Protein AF-A0A0Q6XC37-F1 (afdb_monomer)

Radius of gyration: 15.44 Å; Cα contacts (8 Å, |Δi|>4): 164; chains: 1; bounding box: 29×26×59 Å

Solvent-accessible surface area (backbone atoms only — not comparable to full-atom values): 5663 Å² total; per-residue (Å²): 132,85,62,91,76,63,85,48,74,41,73,77,53,80,69,43,83,47,32,35,57,6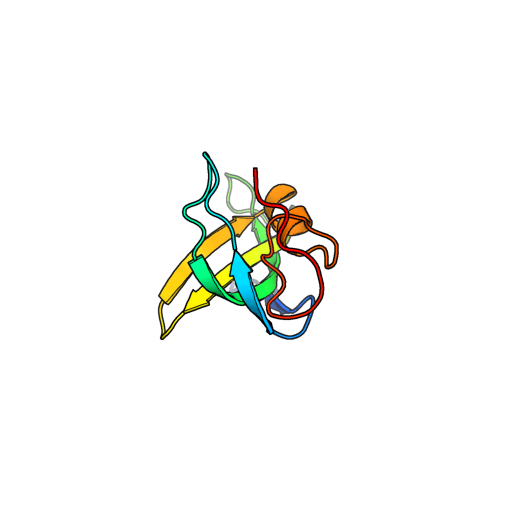4,54,101,88,42,85,38,49,67,31,32,40,40,34,31,34,33,60,31,58,49,100,85,67,48,77,76,53,72,33,33,31,25,34,33,35,41,97,94,40,80,72,43,80,40,53,47,72,63,8,43,49,68,53,40,88,86,39,85,52,56,51,67,92,80,75,82,75,93,79,84,130

Secondary structure (DSSP, 8-state):
---TTTT-EEESS--EEEEE---SS---EEEEEEEEEEEEE-TTS-EEEEEEEEEEEETTEEEEEEEHHHHHHHHSTT-TTEE-SSSS-----

Nearest PDB structures (foldseek):
  4kvh-assembly1_A-2  TM=5.257E-01  e=6.626E-01  Halomicrobium mukohataei DSM 12286
  2y8f-assembly1_A  TM=3.848E-01  e=2.183E+00  Homo sapiens
  3g8z-assembly1_A-2  TM=5.386E-01  e=7.194E+00  Xanthomonas campestris pv. campestris
  8gja-assembly1_B  TM=4.619E-01  e=9.959E+00  Alvinella pompejana

Structure (mmCIF, N/CA/C/O backbone):
data_AF-A0A0Q6XC37-F1
#
_entry.id   AF-A0A0Q6XC37-F1
#
loop_
_atom_site.group_PDB
_atom_site.id
_atom_site.type_symbol
_atom_site.label_atom_id
_atom_site.label_alt_id
_atom_site.label_comp_id
_atom_site.label_asym_id
_atom_site.label_entity_id
_atom_site.label_seq_id
_atom_site.pdbx_PDB_ins_code
_atom_site.Cartn_x
_atom_site.Cartn_y
_atom_site.Cartn_z
_atom_site.occupancy
_at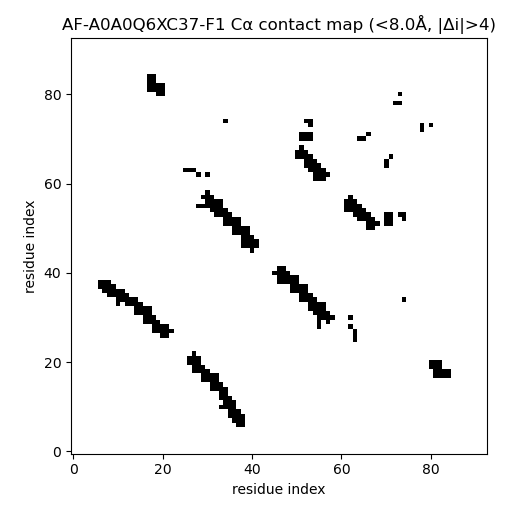om_site.B_iso_or_equiv
_atom_site.auth_seq_id
_atom_site.auth_comp_id
_atom_site.auth_asym_id
_atom_site.auth_atom_id
_atom_site.pdbx_PDB_model_num
ATOM 1 N N . MET A 1 1 ? -7.751 2.115 30.884 1.00 41.97 1 MET A N 1
ATOM 2 C CA . MET A 1 1 ? -8.407 0.957 30.243 1.00 41.97 1 MET A CA 1
ATOM 3 C C . MET A 1 1 ? -7.804 0.814 28.851 1.00 41.97 1 MET A C 1
ATOM 5 O O . MET A 1 1 ? -7.965 1.725 28.051 1.00 41.97 1 MET A O 1
ATOM 9 N N . LYS A 1 2 ? -6.979 -0.216 28.608 1.00 43.31 2 LYS A N 1
ATOM 10 C CA . LYS A 1 2 ? -6.432 -0.503 27.269 1.00 43.31 2 LYS A CA 1
ATOM 11 C C . LYS A 1 2 ? -7.593 -1.021 26.426 1.00 43.31 2 LYS A C 1
ATOM 13 O O . LYS A 1 2 ? -8.166 -2.046 26.775 1.00 43.31 2 LYS A O 1
ATOM 18 N N . ASP A 1 3 ? -7.967 -0.274 25.398 1.00 53.41 3 ASP A N 1
ATOM 19 C CA . ASP A 1 3 ? -9.055 -0.639 24.498 1.00 53.41 3 ASP A CA 1
ATOM 20 C C . ASP A 1 3 ? -8.701 -1.956 23.767 1.00 53.41 3 ASP A C 1
ATOM 22 O O . ASP A 1 3 ? -7.663 -1.998 23.096 1.00 53.41 3 ASP A O 1
ATOM 26 N N . PRO A 1 4 ? -9.488 -3.040 23.921 1.00 52.91 4 PRO A N 1
ATOM 27 C CA . PRO A 1 4 ? -9.231 -4.340 23.288 1.00 52.91 4 PRO A CA 1
ATOM 28 C C . PRO A 1 4 ? -9.301 -4.308 21.747 1.00 52.91 4 PRO A C 1
ATOM 30 O O . PRO A 1 4 ? -8.922 -5.276 21.085 1.00 52.91 4 PRO A O 1
ATOM 33 N N . GLU A 1 5 ? -9.723 -3.189 21.153 1.00 57.81 5 GLU A N 1
ATOM 34 C CA . GLU A 1 5 ? -9.649 -2.900 19.714 1.00 57.81 5 GLU A CA 1
ATOM 35 C C . GLU A 1 5 ? -8.331 -2.194 19.313 1.00 57.81 5 GLU A C 1
ATOM 37 O O . GLU A 1 5 ? -8.249 -1.527 18.277 1.00 57.81 5 GLU A O 1
ATOM 42 N N . SER A 1 6 ? -7.280 -2.296 20.138 1.00 55.91 6 SER A N 1
ATOM 43 C CA . SER A 1 6 ? -5.956 -1.729 19.864 1.00 55.91 6 SER A CA 1
ATOM 44 C C . SER A 1 6 ? -5.461 -2.115 18.464 1.00 55.91 6 SER A C 1
ATOM 46 O O . SER A 1 6 ? -5.351 -3.302 18.174 1.00 55.91 6 SER A O 1
ATOM 48 N N . ALA A 1 7 ? -5.183 -1.107 17.622 1.00 59.06 7 ALA A N 1
ATOM 49 C CA . ALA A 1 7 ? -4.576 -1.201 16.284 1.00 59.06 7 ALA A CA 1
ATOM 50 C C . ALA A 1 7 ? -4.825 -2.534 15.545 1.00 59.06 7 ALA A C 1
ATOM 52 O O . ALA A 1 7 ? -3.934 -3.374 15.434 1.00 59.06 7 ALA A O 1
ATOM 53 N N . ARG A 1 8 ? -6.042 -2.735 15.028 1.00 71.81 8 ARG A N 1
ATOM 54 C CA . ARG A 1 8 ? -6.340 -3.899 14.186 1.00 71.81 8 ARG A CA 1
ATOM 55 C C . ARG A 1 8 ? -5.876 -3.638 12.763 1.00 71.81 8 ARG A C 1
ATOM 57 O O . ARG A 1 8 ? -6.411 -2.759 12.092 1.00 71.81 8 ARG A O 1
ATOM 64 N N . VAL A 1 9 ? -4.885 -4.410 12.328 1.00 81.06 9 VAL A N 1
ATOM 65 C CA . VAL A 1 9 ? -4.412 -4.455 10.943 1.00 81.06 9 VAL A CA 1
ATOM 66 C C . VAL A 1 9 ? -4.797 -5.806 10.363 1.00 81.06 9 VAL A C 1
ATOM 68 O O . VAL A 1 9 ? -4.452 -6.847 10.921 1.00 81.06 9 VAL A O 1
ATOM 71 N N . LYS A 1 10 ? -5.503 -5.797 9.236 1.00 84.69 10 LYS A N 1
ATOM 72 C CA . LYS A 1 10 ? -5.832 -7.003 8.477 1.00 84.69 10 LYS A CA 1
ATOM 73 C C . LYS A 1 10 ? -5.341 -6.837 7.051 1.00 84.69 10 LYS A C 1
ATOM 75 O O . LYS A 1 10 ? -5.747 -5.898 6.378 1.00 84.69 10 LYS A O 1
ATOM 80 N N . LEU A 1 11 ? -4.500 -7.747 6.571 1.00 84.38 11 LEU A N 1
ATOM 81 C CA . LEU A 1 11 ? -4.139 -7.763 5.155 1.00 84.38 11 LEU A CA 1
ATOM 82 C C . LEU A 1 11 ? -5.378 -8.109 4.315 1.00 84.38 11 LEU A C 1
ATOM 84 O O . LEU A 1 11 ? -6.119 -9.038 4.637 1.00 84.38 11 LEU A O 1
ATOM 88 N N . VAL A 1 12 ? -5.613 -7.326 3.264 1.00 83.44 12 VAL A N 1
ATOM 89 C CA . VAL A 1 12 ? -6.719 -7.508 2.305 1.00 83.44 12 VAL A CA 1
ATOM 90 C C . VAL A 1 12 ? -6.290 -8.431 1.156 1.00 83.44 12 VAL A C 1
ATOM 92 O O . VAL A 1 12 ? -7.131 -9.010 0.479 1.00 83.44 12 VAL A O 1
ATOM 95 N N . GLY A 1 13 ? -4.983 -8.633 0.987 1.00 81.62 13 GLY A N 1
ATOM 96 C CA . GLY A 1 13 ? -4.394 -9.575 0.045 1.00 81.62 13 GLY A CA 1
ATOM 97 C C . GLY A 1 13 ? -2.922 -9.829 0.361 1.00 81.62 13 GLY A C 1
ATOM 98 O O . GLY A 1 13 ? -2.344 -9.196 1.249 1.00 81.62 13 GLY A O 1
ATOM 99 N N . ASN A 1 14 ? -2.317 -10.767 -0.367 1.00 87.19 14 ASN A N 1
ATOM 100 C CA . ASN A 1 14 ? -0.896 -11.061 -0.221 1.00 87.19 14 ASN A CA 1
ATOM 101 C C . ASN A 1 14 ? -0.055 -9.916 -0.802 1.00 87.19 14 ASN A C 1
ATOM 103 O O . ASN A 1 14 ? -0.388 -9.416 -1.881 1.00 87.19 14 ASN A O 1
ATOM 107 N N . PRO A 1 15 ? 1.050 -9.525 -0.144 1.00 90.00 15 PRO A N 1
ATOM 108 C CA . PRO A 1 15 ? 1.992 -8.590 -0.735 1.00 90.00 15 PRO A CA 1
ATOM 109 C C . PRO A 1 15 ? 2.512 -9.095 -2.082 1.00 90.00 15 PRO A C 1
ATOM 111 O O . PRO A 1 15 ? 2.846 -10.275 -2.213 1.00 90.00 15 PRO A O 1
ATOM 114 N N . ARG A 1 16 ? 2.626 -8.206 -3.073 1.00 88.44 16 ARG A N 1
ATOM 115 C CA . ARG A 1 16 ? 3.166 -8.555 -4.397 1.00 88.44 16 ARG A CA 1
ATOM 116 C C . ARG A 1 16 ? 4.187 -7.532 -4.895 1.00 88.44 16 ARG A C 1
ATOM 118 O O . ARG A 1 16 ? 4.043 -6.344 -4.599 1.00 88.44 16 ARG A O 1
ATOM 125 N N . PRO A 1 17 ? 5.216 -7.965 -5.643 1.00 90.25 17 PRO A N 1
ATOM 126 C CA . PRO A 1 17 ? 6.191 -7.053 -6.217 1.00 90.25 17 PRO A CA 1
ATOM 127 C C . PRO A 1 17 ? 5.559 -6.290 -7.383 1.00 90.25 17 PRO A C 1
ATOM 129 O O . PRO A 1 17 ? 4.960 -6.887 -8.276 1.00 90.25 17 PRO A O 1
ATOM 132 N N . VAL A 1 18 ? 5.698 -4.970 -7.384 1.00 90.25 18 VAL A N 1
ATOM 133 C CA . VAL A 1 18 ? 5.067 -4.070 -8.355 1.00 90.25 18 VAL A CA 1
ATOM 134 C C . VAL A 1 18 ? 5.932 -2.843 -8.610 1.00 90.25 18 VAL A C 1
ATOM 136 O O . VAL A 1 18 ? 6.787 -2.466 -7.803 1.00 90.25 18 VAL A O 1
ATOM 139 N N . VAL A 1 19 ? 5.686 -2.202 -9.748 1.00 90.31 19 VAL A N 1
ATOM 140 C CA . VAL A 1 19 ? 6.192 -0.865 -10.051 1.00 90.31 19 VAL A CA 1
ATOM 141 C C . VAL A 1 19 ? 4.988 0.035 -10.280 1.00 90.31 19 VAL A C 1
ATOM 143 O O . VAL A 1 19 ? 4.092 -0.315 -11.041 1.00 90.31 19 VAL A O 1
ATOM 146 N N . PHE A 1 20 ? 4.954 1.182 -9.615 1.00 88.62 20 PHE A N 1
ATOM 147 C CA . PHE A 1 20 ? 3.923 2.196 -9.777 1.00 88.62 20 PHE A CA 1
ATOM 148 C C . PHE A 1 20 ? 4.454 3.385 -10.566 1.00 88.62 20 PHE A C 1
ATOM 150 O O . PHE A 1 20 ? 5.551 3.886 -10.298 1.00 88.62 20 PHE A O 1
ATOM 157 N N . ALA A 1 21 ? 3.642 3.865 -11.505 1.00 86.75 21 ALA A N 1
ATOM 158 C CA . ALA A 1 21 ? 3.905 5.106 -12.214 1.00 86.75 21 ALA A CA 1
ATOM 159 C C . ALA A 1 21 ? 3.894 6.299 -11.246 1.00 86.75 21 ALA A C 1
ATOM 161 O O . ALA A 1 21 ? 3.106 6.357 -10.296 1.00 86.75 21 ALA A O 1
ATOM 162 N N . LYS A 1 22 ? 4.760 7.280 -11.510 1.00 87.56 22 LYS A N 1
ATOM 163 C CA . LYS A 1 22 ? 4.693 8.583 -10.846 1.00 87.56 22 LYS A CA 1
ATOM 164 C C . LYS A 1 22 ? 3.448 9.329 -11.329 1.00 87.56 22 LYS A C 1
ATOM 166 O O . LYS A 1 22 ? 3.148 9.329 -12.518 1.00 87.56 22 LYS A O 1
ATOM 171 N N . THR A 1 23 ? 2.753 9.997 -10.415 1.00 84.38 23 THR A N 1
ATOM 172 C CA . THR A 1 23 ? 1.614 10.878 -10.719 1.00 84.38 23 THR A CA 1
ATOM 173 C C . THR A 1 23 ? 1.871 12.275 -10.150 1.00 84.38 23 THR A C 1
ATOM 175 O O . THR A 1 23 ? 2.851 12.485 -9.434 1.00 84.38 23 THR A O 1
ATOM 178 N N . SER A 1 24 ? 0.983 13.236 -10.418 1.00 87.56 24 SER A N 1
ATOM 179 C CA . SER A 1 24 ? 1.057 14.572 -9.804 1.00 87.56 24 SER A CA 1
ATOM 180 C C . SER A 1 24 ? 0.890 14.552 -8.279 1.00 87.56 24 SER A C 1
ATOM 182 O O . SER A 1 24 ? 1.317 15.488 -7.612 1.00 87.56 24 SER 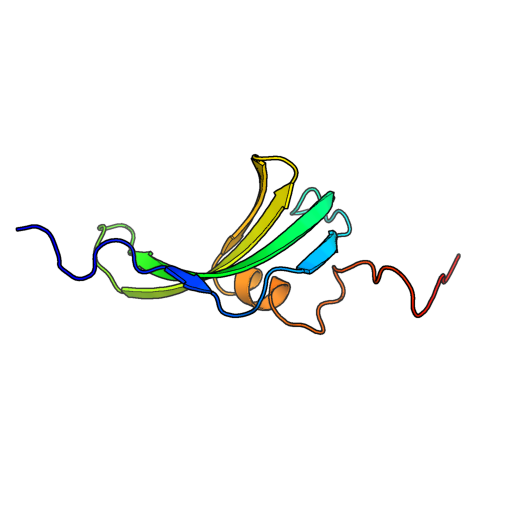A O 1
ATOM 184 N N . PHE A 1 25 ? 0.284 13.495 -7.729 1.00 84.19 25 PHE A N 1
ATOM 185 C CA . PHE A 1 25 ? -0.039 13.383 -6.302 1.00 84.19 25 PHE A CA 1
ATOM 186 C C . PHE A 1 25 ? 0.854 12.390 -5.554 1.00 84.19 25 PHE A C 1
ATOM 188 O O . PHE A 1 25 ? 0.978 12.476 -4.336 1.00 84.19 25 PHE A O 1
ATOM 195 N N . HIS A 1 26 ? 1.494 11.457 -6.266 1.00 85.69 26 HIS A N 1
ATOM 196 C CA . HIS A 1 26 ? 2.261 10.373 -5.658 1.00 85.69 26 HIS A CA 1
ATOM 197 C C . HIS A 1 26 ? 3.577 10.122 -6.402 1.00 85.69 26 HIS A C 1
ATOM 199 O O . HIS A 1 26 ? 3.591 10.108 -7.636 1.00 85.69 26 HIS A O 1
ATOM 205 N N . PRO A 1 27 ? 4.678 9.848 -5.680 1.00 86.00 27 PRO A N 1
ATOM 206 C CA . PRO A 1 27 ? 6.015 9.757 -6.267 1.00 86.00 27 PRO A CA 1
ATOM 207 C C . PRO A 1 27 ? 6.227 8.558 -7.208 1.00 86.00 27 PRO A C 1
ATOM 209 O O . PRO A 1 27 ? 7.191 8.565 -7.971 1.00 86.00 27 PRO A O 1
ATOM 212 N N . GLY A 1 28 ? 5.341 7.557 -7.202 1.00 87.44 28 GLY A N 1
ATOM 213 C CA . GLY A 1 28 ? 5.576 6.280 -7.887 1.00 87.44 28 GLY A CA 1
ATOM 214 C C . GLY A 1 28 ? 6.667 5.452 -7.198 1.00 87.44 28 GLY A C 1
ATOM 215 O O . GLY A 1 28 ? 7.051 5.736 -6.063 1.00 87.44 28 GLY A O 1
ATOM 216 N N . GLY A 1 29 ? 7.171 4.425 -7.884 1.00 90.75 29 GLY A N 1
ATOM 217 C CA . GLY A 1 29 ? 8.340 3.656 -7.447 1.00 90.75 29 GLY A CA 1
ATOM 218 C C . GLY A 1 29 ? 8.188 2.147 -7.603 1.00 90.75 29 GLY A C 1
ATOM 219 O O . GLY A 1 29 ? 7.126 1.643 -7.951 1.00 90.75 29 GLY A O 1
ATOM 220 N N . ALA A 1 30 ? 9.266 1.416 -7.327 1.00 91.50 30 ALA A N 1
ATOM 221 C CA . ALA A 1 30 ? 9.272 -0.044 -7.291 1.00 91.50 30 ALA A CA 1
ATOM 222 C C . ALA A 1 30 ? 9.304 -0.548 -5.845 1.00 91.50 30 ALA A C 1
ATOM 224 O O . ALA A 1 30 ? 9.963 0.049 -4.988 1.00 91.50 30 ALA A O 1
ATOM 225 N N . GLY A 1 31 ? 8.627 -1.662 -5.585 1.00 93.50 31 GLY A N 1
ATOM 226 C CA . GLY A 1 31 ? 8.607 -2.278 -4.267 1.00 93.50 31 GLY A CA 1
ATOM 227 C C . GLY A 1 31 ? 7.569 -3.383 -4.153 1.00 93.50 31 GLY A C 1
ATOM 228 O O . GLY A 1 31 ? 7.151 -3.980 -5.141 1.00 93.50 31 GLY A O 1
ATOM 229 N N . TRP A 1 32 ? 7.160 -3.640 -2.923 1.00 93.31 32 TRP A N 1
ATOM 230 C CA . TRP A 1 32 ? 6.069 -4.528 -2.574 1.00 93.31 32 TRP A CA 1
ATOM 231 C C . TRP A 1 32 ? 4.845 -3.689 -2.281 1.00 93.31 32 TRP A C 1
ATOM 233 O O . TRP A 1 32 ? 4.890 -2.838 -1.391 1.00 93.31 32 TRP A O 1
ATOM 243 N N . GLU A 1 33 ? 3.754 -3.919 -3.000 1.00 92.69 33 GLU A N 1
ATOM 244 C CA . GLU A 1 33 ? 2.490 -3.389 -2.518 1.00 92.69 33 GLU A CA 1
ATOM 245 C C . GLU A 1 33 ? 1.973 -4.216 -1.361 1.00 92.69 33 GLU A C 1
ATOM 247 O O . GLU A 1 33 ? 2.046 -5.446 -1.359 1.00 92.69 33 GLU A O 1
ATOM 252 N N . ILE A 1 34 ? 1.421 -3.514 -0.387 1.00 93.56 34 ILE A N 1
ATOM 253 C CA . ILE A 1 34 ? 0.779 -4.093 0.774 1.00 93.56 34 ILE A CA 1
ATOM 254 C C . ILE A 1 34 ? -0.561 -3.386 0.916 1.00 93.56 34 ILE A C 1
ATOM 256 O O . ILE A 1 34 ? -0.628 -2.173 1.113 1.00 93.56 34 ILE A O 1
ATOM 260 N N . CYS A 1 35 ? -1.626 -4.171 0.810 1.00 92.69 35 CYS A N 1
ATOM 261 C CA . CYS A 1 35 ? -2.993 -3.708 0.970 1.00 92.69 35 CYS A CA 1
ATOM 262 C C . CYS A 1 35 ? -3.537 -4.210 2.293 1.00 92.69 35 CYS A C 1
ATOM 264 O O . CYS A 1 35 ? -3.648 -5.418 2.514 1.00 92.69 35 CYS A O 1
ATOM 266 N N . ALA A 1 36 ? -3.861 -3.276 3.180 1.00 91.12 36 ALA A N 1
ATOM 267 C CA . ALA A 1 36 ? -4.335 -3.586 4.515 1.00 91.12 36 ALA A CA 1
ATOM 268 C C . ALA A 1 36 ? -5.574 -2.767 4.864 1.00 91.12 36 ALA A C 1
ATOM 270 O O . ALA A 1 36 ? -5.783 -1.673 4.357 1.00 91.12 36 ALA A O 1
ATOM 271 N N . SER A 1 37 ? -6.381 -3.302 5.765 1.00 89.38 37 SER A N 1
ATOM 272 C CA . SER A 1 37 ? -7.461 -2.602 6.433 1.00 89.38 37 SER A CA 1
ATOM 273 C C . SER A 1 37 ? -6.999 -2.287 7.849 1.00 89.38 37 SER A C 1
ATOM 275 O O . SER A 1 37 ? -6.577 -3.188 8.579 1.00 89.38 37 SER A O 1
ATOM 277 N N . VAL A 1 38 ? -7.025 -1.009 8.215 1.00 87.69 38 VAL A N 1
ATOM 278 C CA . VAL A 1 38 ? -6.607 -0.515 9.531 1.00 87.69 38 VAL A CA 1
ATOM 279 C C . VAL A 1 38 ? -7.779 0.167 10.215 1.00 87.69 38 VAL A C 1
ATOM 281 O O . VAL A 1 38 ? -8.622 0.775 9.554 1.00 87.69 38 VAL A O 1
ATOM 284 N N . ASN A 1 39 ? -7.844 0.082 11.540 1.00 85.94 39 ASN A N 1
ATOM 285 C CA . ASN A 1 39 ? -8.865 0.789 12.301 1.00 85.94 39 ASN A CA 1
ATOM 286 C C . ASN A 1 39 ? -8.785 2.311 12.066 1.00 85.94 39 ASN A C 1
ATOM 288 O O . ASN A 1 39 ? -7.761 2.960 12.282 1.00 85.94 39 ASN A O 1
ATOM 292 N N . ALA A 1 40 ? -9.890 2.884 11.599 1.00 81.69 40 ALA A N 1
ATOM 293 C CA . ALA A 1 40 ? -10.022 4.307 11.343 1.00 81.69 40 ALA A CA 1
ATOM 294 C C . ALA A 1 40 ? -10.403 5.038 12.633 1.00 81.69 40 ALA A C 1
ATOM 296 O O . ALA A 1 40 ? -11.229 4.562 13.418 1.00 81.69 40 ALA A O 1
ATOM 297 N N . LYS A 1 41 ? -9.800 6.209 12.838 1.00 81.19 41 LYS A N 1
ATOM 298 C CA . LYS A 1 41 ? -10.141 7.132 13.920 1.00 81.19 41 LYS A CA 1
ATOM 299 C C . LYS A 1 41 ? -10.593 8.459 13.331 1.00 81.19 41 LYS A C 1
ATOM 301 O O . LYS A 1 41 ? -10.029 8.904 12.332 1.00 81.19 41 LYS A O 1
ATOM 306 N N . ASN A 1 42 ? -11.582 9.091 13.955 1.00 80.81 42 ASN A N 1
ATOM 307 C CA . ASN A 1 42 ? -11.934 10.474 13.641 1.00 80.81 42 ASN A CA 1
ATOM 308 C C . ASN A 1 42 ? -10.922 11.461 14.253 1.00 80.81 42 ASN A C 1
ATOM 310 O O . ASN A 1 42 ? -10.009 11.072 14.984 1.00 80.81 42 ASN A O 1
ATOM 314 N N . SER A 1 43 ? -11.103 12.755 13.981 1.00 81.25 43 SER A N 1
ATOM 315 C CA . SER A 1 43 ? -10.268 13.843 14.517 1.00 81.25 43 SER A CA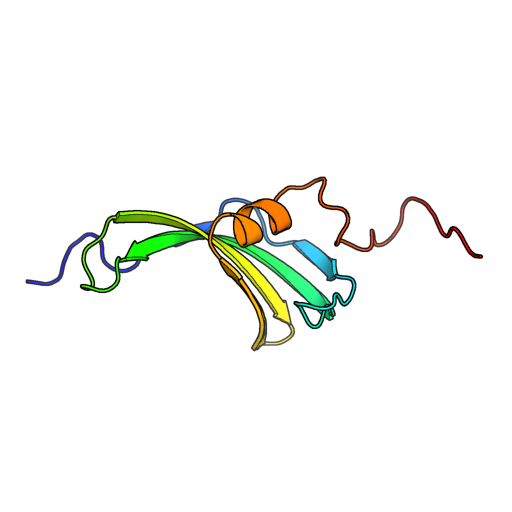 1
ATOM 316 C C . SER A 1 43 ? -10.244 13.918 16.048 1.00 81.25 43 SER A C 1
ATOM 318 O O . SER A 1 43 ? -9.319 14.489 16.616 1.00 81.25 43 SER A O 1
ATOM 320 N N . PHE A 1 44 ? -11.235 13.327 16.718 1.00 85.12 44 PHE A N 1
ATOM 321 C CA . PHE A 1 44 ? -11.337 13.250 18.176 1.00 85.12 44 PHE A CA 1
ATOM 322 C C . PHE A 1 44 ? -10.738 11.952 18.747 1.00 85.12 44 PHE A C 1
ATOM 324 O O . PHE A 1 44 ? -10.811 11.711 19.949 1.00 85.12 44 PHE A O 1
ATOM 331 N N . GLY A 1 45 ? -10.145 11.100 17.902 1.00 77.06 45 GLY A N 1
ATOM 332 C CA . GLY A 1 45 ? -9.488 9.855 18.301 1.00 77.06 45 GLY A CA 1
ATOM 333 C C . GLY A 1 45 ? -10.429 8.671 18.539 1.00 77.06 45 GLY A C 1
ATOM 334 O O . GLY A 1 45 ? -9.947 7.589 18.883 1.00 77.06 45 GLY A O 1
ATOM 335 N N . ALA A 1 46 ? -11.737 8.844 18.331 1.00 79.50 46 ALA A N 1
ATOM 336 C CA . ALA A 1 46 ? -12.721 7.776 18.462 1.00 79.50 46 ALA A CA 1
ATOM 337 C C . ALA A 1 46 ? -12.724 6.870 17.224 1.00 79.50 46 ALA A C 1
ATOM 339 O O . ALA A 1 46 ? -12.546 7.342 16.098 1.00 79.50 46 ALA A O 1
ATOM 340 N N . TYR A 1 47 ? -12.943 5.572 17.436 1.00 78.88 47 TYR A N 1
ATOM 341 C CA . TYR A 1 47 ? -13.011 4.588 16.360 1.00 78.88 47 TYR A CA 1
ATOM 342 C C . TYR A 1 47 ? -14.270 4.763 15.516 1.00 78.88 47 TYR A C 1
ATOM 344 O O . TYR A 1 47 ? -15.378 4.831 16.042 1.00 78.88 47 TYR A O 1
ATOM 352 N N . THR A 1 48 ? -14.091 4.795 14.198 1.00 84.25 48 THR A N 1
ATOM 353 C CA . THR A 1 48 ? -15.185 4.941 13.224 1.00 84.25 48 THR A CA 1
ATOM 354 C C . THR A 1 48 ? -15.313 3.745 12.281 1.00 84.25 48 THR A C 1
ATOM 356 O O . THR A 1 48 ? -16.073 3.798 11.320 1.00 84.25 48 THR A O 1
ATOM 359 N N . GLY A 1 49 ? -14.585 2.658 12.553 1.00 83.56 49 GLY A N 1
ATOM 360 C CA . GLY A 1 49 ? -14.579 1.443 11.741 1.00 83.56 49 GLY A CA 1
ATOM 361 C C . GLY A 1 49 ? -13.200 1.163 11.159 1.00 83.56 49 GLY A C 1
ATOM 362 O O . GLY A 1 49 ? -12.194 1.286 11.858 1.00 83.56 49 GLY A O 1
ATOM 363 N N . TYR A 1 50 ? -13.152 0.785 9.884 1.00 84.50 50 TYR A N 1
ATOM 364 C CA . TYR A 1 50 ? -11.924 0.424 9.178 1.00 84.50 50 TYR A CA 1
ATOM 365 C C . TYR A 1 50 ? -11.753 1.264 7.914 1.00 84.50 50 TYR A C 1
ATOM 367 O O . TYR A 1 50 ? -12.731 1.593 7.247 1.00 84.50 50 TYR A O 1
ATOM 375 N N . LYS A 1 51 ? -10.504 1.575 7.568 1.00 86.94 51 LYS A N 1
ATOM 376 C CA . LYS A 1 51 ? -10.127 2.160 6.279 1.00 86.94 51 LYS A CA 1
ATOM 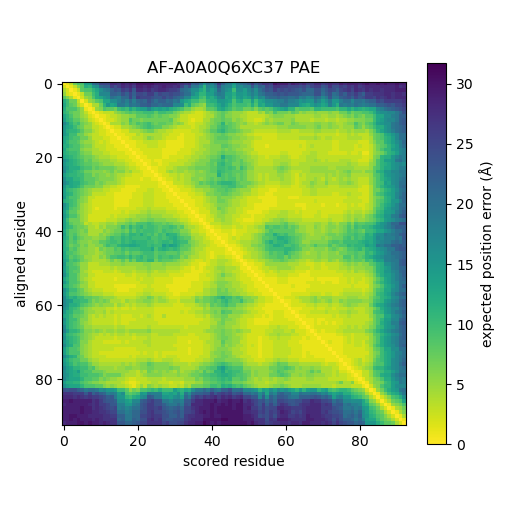377 C C . LYS A 1 51 ? -9.091 1.283 5.598 1.00 86.94 51 LYS A C 1
ATOM 379 O O . LYS A 1 51 ? -8.231 0.707 6.265 1.00 86.94 51 LYS A O 1
ATOM 384 N N . ASN A 1 52 ? -9.149 1.210 4.274 1.00 89.56 52 ASN A N 1
ATOM 385 C CA . ASN A 1 52 ? -8.086 0.565 3.519 1.00 89.56 52 ASN A CA 1
ATOM 386 C C . ASN A 1 52 ? -6.904 1.517 3.367 1.00 89.56 52 ASN A C 1
ATOM 388 O O . ASN A 1 52 ? -7.068 2.727 3.190 1.00 89.56 52 ASN A O 1
ATOM 392 N N . VAL A 1 53 ? -5.715 0.941 3.442 1.00 92.38 53 VAL A N 1
ATOM 393 C CA . VAL A 1 53 ? -4.445 1.607 3.214 1.00 92.38 53 VAL A CA 1
ATOM 394 C C . VAL A 1 53 ? -3.669 0.829 2.169 1.00 92.38 53 VAL A C 1
ATOM 396 O O . VAL A 1 53 ? -3.600 -0.404 2.195 1.00 92.38 53 VAL A O 1
ATOM 399 N N . PHE A 1 54 ? -3.083 1.585 1.260 1.00 93.19 54 PHE A N 1
ATOM 400 C CA . PHE A 1 54 ? -2.091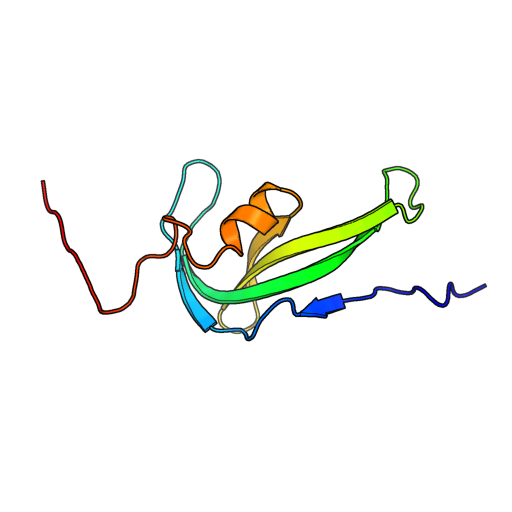 1.126 0.318 1.00 93.19 54 PHE A CA 1
ATOM 401 C C . PHE A 1 54 ? -0.715 1.571 0.814 1.00 93.19 54 PHE A C 1
ATOM 403 O O . PHE A 1 54 ? -0.503 2.737 1.158 1.00 93.19 54 PHE A O 1
ATOM 410 N N . LEU A 1 55 ? 0.222 0.631 0.825 1.00 94.19 55 LEU A N 1
ATOM 411 C CA . LEU A 1 55 ? 1.622 0.853 1.146 1.00 94.19 55 LEU A CA 1
ATOM 412 C C . LEU A 1 55 ? 2.474 0.334 -0.008 1.00 94.19 55 LEU A C 1
ATOM 414 O O . LEU A 1 55 ? 2.344 -0.827 -0.389 1.00 94.19 55 LEU A O 1
ATOM 418 N N . LEU A 1 56 ? 3.384 1.162 -0.516 1.00 94.44 56 LEU A N 1
ATOM 419 C CA . LEU A 1 56 ? 4.501 0.695 -1.330 1.00 94.44 56 LEU A CA 1
ATOM 420 C C . LEU A 1 56 ? 5.728 0.595 -0.430 1.00 94.44 56 LEU A C 1
ATOM 422 O O . LEU A 1 56 ? 6.231 1.609 0.051 1.00 94.44 56 LEU A O 1
ATOM 426 N N . TRP A 1 57 ? 6.198 -0.621 -0.189 1.00 94.38 57 TRP A N 1
ATOM 427 C CA . TRP A 1 57 ? 7.321 -0.909 0.695 1.00 94.38 57 TRP A CA 1
ATOM 428 C C . TRP A 1 57 ? 8.559 -1.308 -0.099 1.00 94.38 57 TRP A C 1
ATOM 430 O O . TRP A 1 57 ? 8.493 -2.174 -0.972 1.00 94.38 57 TRP A O 1
ATOM 440 N N . ASN A 1 58 ? 9.713 -0.733 0.218 1.00 94.31 58 ASN A N 1
ATOM 441 C CA . ASN A 1 58 ? 10.974 -1.121 -0.397 1.00 94.31 58 ASN A CA 1
ATOM 442 C C . ASN A 1 58 ? 12.101 -1.102 0.639 1.00 94.31 58 ASN A C 1
ATOM 444 O O . ASN A 1 58 ? 12.350 -0.084 1.277 1.00 94.31 58 ASN A O 1
ATOM 448 N N . SER A 1 59 ? 12.785 -2.240 0.793 1.00 91.94 59 SER A N 1
ATOM 449 C CA . SER A 1 59 ? 14.027 -2.373 1.572 1.00 91.94 59 SER A CA 1
ATOM 450 C C . SER A 1 59 ? 13.992 -1.764 2.982 1.00 91.94 59 SER A C 1
ATOM 452 O O . SER A 1 59 ? 14.960 -1.145 3.413 1.00 91.94 59 SER A O 1
ATOM 454 N N . GLY A 1 60 ? 12.884 -1.931 3.710 1.00 90.94 60 GLY A N 1
ATOM 455 C CA . GLY A 1 60 ? 12.761 -1.424 5.083 1.00 90.94 60 GLY A CA 1
ATOM 456 C C . GLY A 1 60 ? 12.035 -0.083 5.218 1.00 90.94 60 GLY A C 1
ATOM 457 O O . GLY A 1 60 ? 11.850 0.383 6.339 1.00 90.94 60 GLY A O 1
ATOM 458 N N . TRP A 1 61 ? 11.618 0.526 4.105 1.00 92.69 61 TRP A N 1
ATOM 459 C CA . TRP A 1 61 ? 11.042 1.867 4.092 1.00 92.69 61 TRP A CA 1
ATOM 460 C C . TRP A 1 61 ? 9.711 1.913 3.344 1.00 92.69 61 TRP A C 1
ATOM 462 O O . TRP A 1 61 ? 9.527 1.265 2.309 1.00 92.69 61 TRP A O 1
ATOM 472 N N . THR A 1 62 ? 8.795 2.742 3.844 1.00 92.00 62 THR A N 1
ATOM 473 C CA . THR A 1 62 ? 7.571 3.107 3.128 1.00 92.00 62 THR A CA 1
ATOM 474 C C . THR A 1 62 ? 7.905 4.146 2.062 1.00 92.00 62 THR A C 1
ATOM 476 O O . THR A 1 62 ? 8.227 5.288 2.375 1.00 92.00 62 THR A O 1
ATOM 479 N N . VAL A 1 63 ? 7.806 3.747 0.797 1.00 91.75 63 VAL A N 1
ATOM 480 C CA . VAL A 1 63 ? 7.979 4.611 -0.381 1.00 91.75 63 VAL A CA 1
ATOM 481 C C . VAL A 1 63 ? 6.718 5.433 -0.641 1.00 91.75 63 VAL A C 1
ATOM 483 O O . VAL A 1 63 ? 6.788 6.571 -1.095 1.00 91.75 63 VAL A O 1
ATOM 486 N N . MET A 1 64 ? 5.551 4.854 -0.357 1.00 92.00 64 MET A N 1
ATOM 487 C CA . MET A 1 64 ? 4.258 5.493 -0.573 1.00 92.00 64 MET A CA 1
ATOM 488 C C . MET A 1 64 ? 3.245 4.986 0.445 1.00 92.00 64 MET A C 1
ATOM 490 O O . MET A 1 64 ? 3.187 3.785 0.705 1.00 92.00 64 MET A O 1
ATOM 494 N N . TYR A 1 65 ? 2.441 5.895 0.988 1.00 91.94 65 TYR A N 1
ATOM 495 C CA . TYR A 1 65 ? 1.303 5.591 1.848 1.00 91.94 65 TYR A CA 1
ATOM 496 C C . TYR A 1 65 ? 0.094 6.373 1.344 1.00 91.94 65 TYR A C 1
ATOM 498 O O . TYR A 1 65 ? 0.179 7.589 1.171 1.00 91.94 65 TYR A O 1
ATOM 506 N N . ILE A 1 66 ? -1.011 5.674 1.102 1.00 91.44 66 ILE A N 1
ATOM 507 C CA . ILE A 1 66 ? -2.275 6.254 0.641 1.00 91.44 66 ILE A CA 1
ATOM 508 C C . ILE A 1 66 ? -3.402 5.574 1.412 1.00 91.44 66 ILE A C 1
ATOM 510 O O . ILE A 1 66 ? -3.403 4.351 1.541 1.00 91.44 66 ILE A O 1
ATOM 514 N N . ASP A 1 67 ? -4.376 6.330 1.907 1.00 90.62 67 ASP A N 1
ATOM 515 C CA . ASP A 1 67 ? -5.502 5.777 2.655 1.00 90.62 67 ASP A CA 1
ATOM 516 C C . ASP A 1 67 ? -6.874 6.186 2.107 1.00 90.62 67 ASP A C 1
ATOM 518 O O . ASP A 1 67 ? -6.996 6.880 1.094 1.00 90.62 67 ASP A O 1
ATOM 522 N N . GLY A 1 68 ? -7.920 5.635 2.728 1.00 86.62 68 GLY A N 1
ATOM 523 C CA . GLY A 1 68 ? -9.309 5.921 2.385 1.00 86.62 68 GLY A CA 1
ATOM 524 C C . GLY A 1 68 ? -9.710 5.365 1.019 1.00 86.62 68 GLY A C 1
ATOM 525 O O . GLY A 1 68 ? -9.324 4.253 0.636 1.00 86.62 68 GLY A O 1
ATOM 526 N N . ASP A 1 69 ? -10.504 6.138 0.282 1.00 88.19 69 ASP A N 1
ATOM 527 C CA . ASP A 1 69 ? -11.021 5.736 -1.030 1.00 88.19 69 ASP A CA 1
ATOM 528 C C . ASP A 1 69 ? -9.901 5.623 -2.067 1.00 88.19 69 ASP A C 1
ATOM 530 O O . ASP A 1 69 ? -9.875 4.685 -2.864 1.00 88.19 69 ASP A O 1
ATOM 534 N N . VAL A 1 70 ? -8.914 6.523 -2.007 1.00 87.38 70 VAL A N 1
ATOM 535 C CA . VAL A 1 70 ? -7.758 6.486 -2.912 1.00 87.38 70 VAL A CA 1
ATOM 536 C C . VAL A 1 70 ? -6.888 5.266 -2.607 1.00 87.38 70 VAL A C 1
ATOM 538 O O . VAL A 1 70 ? -6.509 4.544 -3.526 1.00 87.38 70 VAL A O 1
ATOM 541 N N . GLY A 1 71 ? -6.640 4.961 -1.328 1.00 90.00 71 GLY A N 1
ATOM 542 C CA . GLY A 1 71 ? -5.944 3.731 -0.933 1.00 90.00 71 GLY A CA 1
ATOM 543 C C . GLY A 1 71 ? -6.674 2.475 -1.422 1.00 90.00 71 GLY A C 1
ATOM 544 O O . GLY A 1 71 ? -6.054 1.564 -1.970 1.00 90.00 71 GLY A O 1
ATOM 545 N N . SER A 1 72 ? -8.007 2.461 -1.317 1.00 89.62 72 SER A N 1
ATOM 546 C CA . SER A 1 72 ? -8.846 1.380 -1.853 1.00 89.62 72 SER A CA 1
ATOM 547 C C . SER A 1 72 ? -8.702 1.233 -3.373 1.00 89.62 72 SER A C 1
ATOM 549 O O . SER A 1 72 ? -8.572 0.114 -3.870 1.00 89.62 72 SER A O 1
ATOM 551 N N . ALA A 1 73 ? -8.661 2.346 -4.112 1.00 89.00 73 ALA A N 1
ATOM 552 C CA . ALA A 1 73 ? -8.474 2.343 -5.561 1.00 89.00 73 ALA A CA 1
ATOM 553 C C . ALA A 1 73 ? -7.095 1.799 -5.974 1.00 89.00 73 ALA A C 1
ATOM 555 O O . ALA A 1 73 ? -7.004 1.000 -6.904 1.00 89.00 73 ALA A O 1
ATOM 556 N N . TYR A 1 74 ? -6.030 2.162 -5.253 1.00 88.81 74 TYR A N 1
ATOM 557 C CA . TYR A 1 74 ? -4.688 1.608 -5.477 1.00 88.81 74 TYR A CA 1
ATOM 558 C C . TYR A 1 74 ? -4.598 0.121 -5.117 1.00 88.81 74 TYR A C 1
ATOM 560 O O . TYR A 1 74 ? -3.832 -0.620 -5.728 1.00 88.81 74 TYR A O 1
ATOM 568 N N . CYS A 1 75 ? -5.402 -0.351 -4.167 1.00 89.06 75 CYS A N 1
ATOM 569 C CA . CYS A 1 75 ? -5.453 -1.766 -3.816 1.00 89.06 75 CYS A CA 1
ATOM 570 C C . CYS A 1 75 ? -6.237 -2.636 -4.800 1.00 89.06 75 CYS A C 1
ATOM 572 O O . CYS A 1 75 ? -5.990 -3.839 -4.868 1.00 89.06 75 CYS A O 1
ATOM 574 N N . ASN A 1 76 ? -7.113 -2.048 -5.617 1.00 88.00 76 ASN A N 1
ATOM 575 C CA . ASN A 1 76 ? -7.834 -2.775 -6.657 1.00 88.00 76 ASN A CA 1
ATOM 576 C C . ASN A 1 76 ? -6.850 -3.427 -7.642 1.00 88.00 76 ASN A C 1
ATOM 578 O O . ASN A 1 76 ? -5.928 -2.7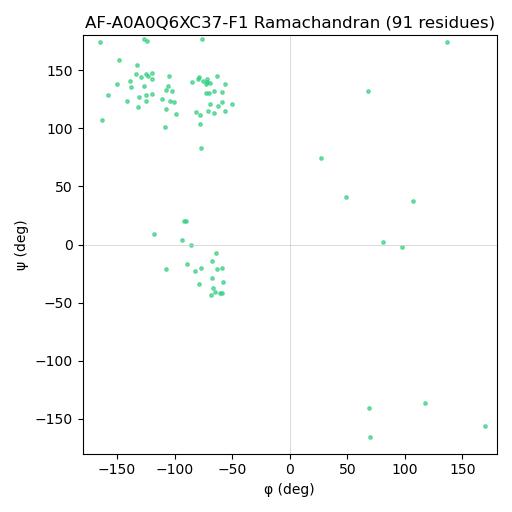67 -8.121 1.00 88.00 76 ASN A O 1
ATOM 582 N N . GLU A 1 77 ? -7.031 -4.716 -7.944 1.00 81.56 77 GLU A N 1
ATOM 583 C CA . GLU A 1 77 ? -6.188 -5.492 -8.867 1.00 81.56 77 GLU A CA 1
ATOM 584 C C . GLU A 1 77 ? -6.131 -4.892 -10.278 1.00 81.56 77 GLU A C 1
ATOM 586 O O . GLU A 1 77 ? -5.072 -4.906 -10.900 1.00 81.56 77 GLU A O 1
ATOM 591 N N . ASN A 1 78 ? -7.221 -4.261 -10.713 1.00 80.81 78 ASN A N 1
ATOM 592 C CA . ASN A 1 78 ? -7.370 -3.654 -12.034 1.00 80.81 78 ASN A CA 1
ATO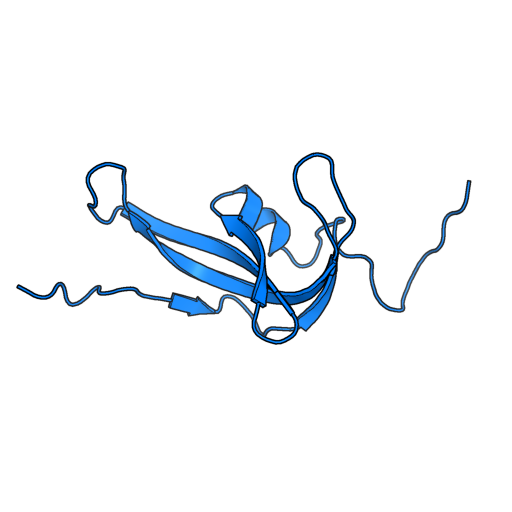M 593 C C . ASN A 1 78 ? -6.968 -2.169 -12.075 1.00 80.81 78 ASN A C 1
ATOM 595 O O . ASN A 1 78 ? -7.439 -1.433 -12.939 1.00 80.81 78 ASN A O 1
ATOM 599 N N . ASN A 1 79 ? -6.166 -1.676 -11.124 1.00 80.56 79 ASN A N 1
ATOM 600 C CA . ASN A 1 79 ? -5.725 -0.284 -11.189 1.00 80.56 79 ASN A CA 1
ATOM 601 C C . ASN A 1 79 ? -4.697 -0.072 -12.315 1.00 80.56 79 ASN A C 1
ATOM 603 O O . ASN A 1 79 ? -3.805 -0.892 -12.524 1.00 80.56 79 ASN A O 1
ATOM 607 N N . ASN A 1 80 ? -4.791 1.079 -12.979 1.00 81.19 80 ASN A N 1
ATOM 608 C CA . ASN A 1 80 ? -3.924 1.446 -14.104 1.00 81.19 80 ASN A CA 1
ATOM 609 C C . ASN A 1 80 ? -2.603 2.108 -13.670 1.00 81.19 80 ASN A C 1
ATOM 611 O O . ASN A 1 80 ? -1.804 2.500 -14.515 1.00 81.19 80 ASN A O 1
ATOM 615 N N . PHE A 1 81 ? -2.372 2.284 -12.365 1.00 81.94 81 PHE A N 1
ATOM 616 C CA . PHE A 1 81 ? -1.137 2.887 -11.853 1.00 81.94 81 PHE A CA 1
ATOM 617 C C . PHE A 1 81 ? 0.000 1.868 -11.759 1.00 81.94 81 PHE A C 1
ATOM 619 O O . PHE A 1 81 ? 1.172 2.257 -11.755 1.00 81.94 81 PHE A O 1
ATOM 626 N N . ARG A 1 82 ? -0.336 0.575 -11.679 1.00 86.94 82 ARG A N 1
ATOM 627 C CA . ARG A 1 82 ? 0.627 -0.518 -11.781 1.00 86.94 82 ARG A CA 1
ATOM 628 C C . ARG A 1 82 ? 1.164 -0.607 -13.197 1.00 86.94 82 ARG A C 1
ATOM 630 O O . ARG A 1 82 ? 0.440 -0.887 -14.147 1.00 86.94 82 ARG A O 1
ATOM 637 N N . LEU A 1 83 ? 2.472 -0.467 -13.307 1.00 81.75 83 LEU A N 1
ATOM 638 C CA . LEU A 1 83 ? 3.215 -0.859 -14.486 1.00 81.75 83 LEU A CA 1
ATOM 639 C C . LEU A 1 83 ? 3.368 -2.381 -14.413 1.00 81.75 83 LEU A C 1
ATOM 641 O O . LEU A 1 83 ? 4.132 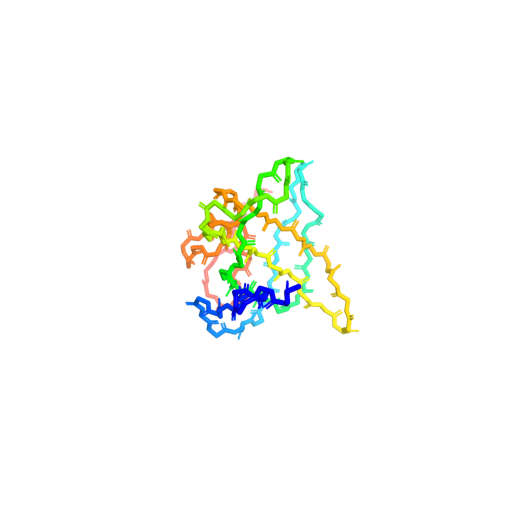-2.899 -13.594 1.00 81.75 83 LEU A O 1
ATOM 645 N N . LEU A 1 84 ? 2.576 -3.104 -15.207 1.00 68.31 84 LEU A N 1
ATOM 646 C CA . LEU A 1 84 ? 2.626 -4.563 -15.266 1.00 68.31 84 LEU A CA 1
ATOM 647 C C . LEU A 1 84 ? 4.052 -5.000 -15.618 1.00 68.31 84 LEU A C 1
ATOM 649 O O . LEU A 1 84 ? 4.549 -4.734 -16.713 1.00 68.31 84 LEU A O 1
ATOM 653 N N . LYS A 1 85 ? 4.727 -5.689 -14.691 1.00 52.41 85 LYS A N 1
ATOM 654 C CA . LYS A 1 85 ? 5.997 -6.346 -14.996 1.00 52.41 85 LYS A CA 1
ATOM 655 C C . LYS A 1 85 ? 5.689 -7.635 -15.759 1.00 52.41 85 LYS A C 1
ATOM 657 O O . LYS A 1 85 ? 5.647 -8.705 -15.168 1.00 52.41 85 LYS A O 1
ATOM 662 N N . GLY A 1 86 ? 5.489 -7.497 -17.069 1.00 50.59 86 GLY A N 1
ATOM 663 C CA . GLY A 1 86 ? 5.699 -8.591 -18.012 1.00 50.59 86 GLY A CA 1
ATOM 664 C C . GLY A 1 86 ? 4.484 -9.263 -18.640 1.00 50.59 86 GLY A C 1
ATOM 665 O O . GLY A 1 86 ? 4.604 -10.449 -18.874 1.00 50.59 86 GLY A O 1
ATOM 666 N N . ASP A 1 87 ? 3.399 -8.558 -18.980 1.00 41.72 87 ASP A N 1
ATOM 667 C CA . ASP A 1 87 ? 2.508 -8.979 -20.081 1.00 41.72 87 ASP A CA 1
ATOM 668 C C . ASP A 1 87 ? 1.610 -7.811 -20.544 1.00 41.72 87 ASP A C 1
ATOM 670 O O . ASP A 1 87 ? 0.651 -7.459 -19.865 1.00 41.72 87 ASP A O 1
ATOM 674 N N . ARG A 1 88 ? 1.914 -7.252 -21.734 1.00 41.59 88 ARG A N 1
ATOM 675 C CA . ARG A 1 88 ? 1.204 -6.165 -22.468 1.00 41.59 88 ARG A CA 1
ATOM 676 C C . ARG A 1 88 ? 1.270 -4.768 -21.811 1.00 41.59 88 ARG A C 1
ATOM 678 O O . ARG A 1 88 ? 0.971 -4.605 -20.644 1.00 41.59 88 ARG A O 1
ATOM 685 N N . GLN A 1 89 ? 1.591 -3.669 -22.486 1.00 40.00 89 GLN A N 1
ATOM 686 C CA . GLN A 1 89 ? 1.948 -3.384 -23.871 1.00 40.00 89 GLN A CA 1
ATOM 687 C C . GLN A 1 89 ? 2.710 -2.051 -23.815 1.00 40.00 89 GLN A C 1
ATOM 689 O O . GLN A 1 89 ? 2.237 -1.092 -23.208 1.00 40.00 89 GLN A O 1
ATOM 694 N N . ILE A 1 90 ? 3.895 -1.995 -24.419 1.00 44.34 90 ILE A N 1
ATOM 695 C CA . ILE A 1 90 ? 4.521 -0.724 -24.778 1.00 44.34 90 ILE A CA 1
ATOM 696 C C . ILE A 1 90 ? 3.614 -0.125 -25.852 1.00 44.34 90 ILE A C 1
ATOM 698 O O . ILE A 1 90 ? 3.502 -0.693 -26.937 1.00 44.34 90 ILE A O 1
ATOM 702 N N . VAL A 1 91 ? 2.951 0.984 -25.552 1.00 38.56 91 VAL A N 1
ATOM 703 C CA . VAL A 1 91 ? 2.490 1.911 -26.586 1.00 38.56 91 VAL A CA 1
ATOM 704 C C . VAL A 1 91 ? 3.378 3.133 -26.462 1.00 38.56 91 VAL A C 1
ATOM 706 O O . VAL A 1 91 ? 3.274 3.907 -25.514 1.00 38.56 91 VAL A O 1
ATOM 709 N N . ALA A 1 92 ? 4.346 3.180 -27.371 1.00 37.88 92 ALA A N 1
ATOM 710 C CA . ALA A 1 92 ? 5.114 4.367 -27.673 1.00 37.88 92 ALA A CA 1
ATOM 711 C C . ALA A 1 92 ? 4.219 5.337 -28.454 1.00 37.88 92 ALA A C 1
ATOM 713 O O . ALA A 1 92 ? 3.508 4.905 -29.363 1.00 37.88 92 ALA A O 1
ATOM 714 N N . GLU A 1 93 ? 4.314 6.618 -28.116 1.00 35.16 93 GLU A N 1
ATOM 715 C CA . GLU A 1 93 ? 4.186 7.725 -29.066 1.00 35.16 93 GLU A CA 1
ATOM 716 C C . GLU A 1 93 ? 5.501 8.506 -29.048 1.00 35.16 93 GLU A C 1
ATOM 718 O O . GLU A 1 93 ? 6.064 8.677 -27.938 1.00 35.16 93 GLU A O 1
#

Mean predicted aligned error: 8.35 Å

pLDDT: mean 80.14, std 16.28, range [35.16, 94.44]

Sequence (93 aa):
MKDPESARVKLVGNPRPVVFAKTSFHPGGAGWEICASVNAKNSFGAYTGYKNVFLLWNSGWTVMYIDGDVGSAYCNENNNFRLLKGDRQIVAE

Foldseek 3Di:
DPPPLPKDKDWPDDWDWFWFDCDPVAGTGTATKTKIWIFDADPVRDTPGIKIWIFGDDDHDTRDIDIHPVRVLVPDPPRPRTPDPDDDDDDDD